Protein AF-A0A3D3PST4-F1 (afdb_monomer_lite)

Radius of gyration: 11.31 Å; chains: 1; bounding box: 28×27×26 Å

Structure (mmCIF, N/CA/C/O backbone):
data_AF-A0A3D3PST4-F1
#
_entry.id   AF-A0A3D3PST4-F1
#
loop_
_atom_site.group_PDB
_atom_site.id
_atom_site.type_symbol
_atom_site.label_atom_id
_atom_site.label_alt_id
_atom_site.label_comp_id
_atom_site.label_asym_id
_atom_site.label_entity_id
_atom_site.label_seq_id
_atom_site.pdbx_PDB_ins_code
_atom_site.Cartn_x
_atom_site.Cartn_y
_atom_site.Cartn_z
_atom_site.occupancy
_atom_site.B_iso_or_equiv
_atom_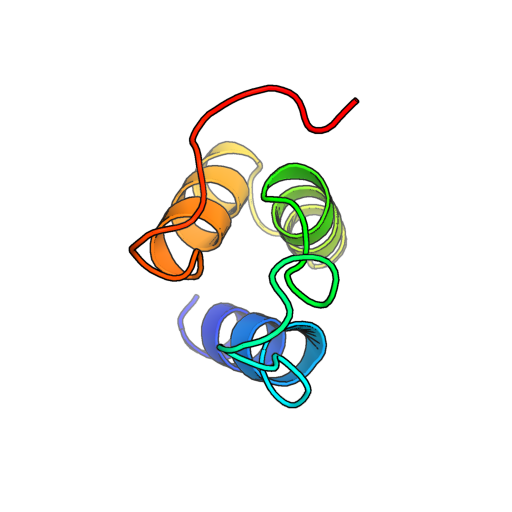site.auth_seq_id
_atom_site.auth_comp_id
_atom_site.auth_asym_id
_atom_site.auth_atom_id
_atom_site.pdbx_PDB_model_num
ATOM 1 N N . MET A 1 1 ? -5.705 -12.421 5.563 1.00 64.88 1 MET A N 1
ATOM 2 C CA . MET A 1 1 ? -4.325 -11.890 5.513 1.00 64.88 1 MET A CA 1
ATOM 3 C C . MET A 1 1 ? -3.619 -12.260 4.206 1.00 64.88 1 MET A C 1
ATOM 5 O O . MET A 1 1 ? -3.505 -11.400 3.347 1.00 64.88 1 MET A O 1
ATOM 9 N N . LEU A 1 2 ? -3.247 -13.531 3.991 1.00 76.19 2 LEU A N 1
ATOM 10 C CA . LEU A 1 2 ? -2.432 -13.974 2.840 1.00 76.19 2 LEU A CA 1
ATOM 11 C C . LEU A 1 2 ? -3.041 -13.664 1.459 1.00 76.19 2 LEU A C 1
ATOM 13 O O . LEU A 1 2 ? -2.322 -13.282 0.545 1.00 76.19 2 LEU A O 1
ATOM 17 N N . LYS A 1 3 ? -4.372 -13.736 1.319 1.00 82.75 3 LYS A N 1
ATOM 18 C CA . LYS A 1 3 ? -5.066 -13.366 0.071 1.00 82.75 3 LYS A CA 1
ATOM 19 C C . LYS A 1 3 ? -4.866 -11.891 -0.309 1.00 82.75 3 LYS A C 1
ATOM 21 O O . LYS A 1 3 ? -4.649 -11.599 -1.473 1.00 82.75 3 LYS A O 1
ATOM 26 N N . LYS A 1 4 ? -4.881 -10.979 0.674 1.00 79.38 4 LYS A N 1
ATOM 27 C CA . LYS A 1 4 ? -4.688 -9.535 0.446 1.00 79.38 4 LYS A CA 1
ATOM 28 C C . LYS A 1 4 ? -3.239 -9.221 0.046 1.00 79.38 4 LYS A C 1
ATOM 30 O O . LYS A 1 4 ? -3.019 -8.370 -0.805 1.00 79.38 4 LYS A O 1
ATOM 35 N N . LEU A 1 5 ? -2.269 -9.958 0.602 1.00 76.75 5 LEU A N 1
ATOM 36 C CA . LEU A 1 5 ? -0.858 -9.868 0.206 1.00 76.75 5 LEU A CA 1
ATOM 37 C C . LEU A 1 5 ? -0.666 -10.268 -1.262 1.00 76.75 5 LEU A C 1
ATOM 39 O O . LEU A 1 5 ? -0.037 -9.539 -2.019 1.00 76.75 5 LEU A O 1
ATOM 43 N N . ALA A 1 6 ? -1.237 -11.407 -1.665 1.00 81.12 6 ALA A N 1
ATOM 44 C CA . ALA A 1 6 ? -1.139 -11.898 -3.037 1.00 81.12 6 ALA A CA 1
ATOM 45 C C . ALA A 1 6 ? -1.795 -10.938 -4.044 1.00 81.12 6 ALA A C 1
ATOM 47 O O . ALA A 1 6 ? -1.257 -10.729 -5.128 1.00 81.12 6 ALA A O 1
ATOM 48 N N . SER A 1 7 ? -2.921 -10.315 -3.676 1.00 83.00 7 SER A N 1
ATOM 49 C CA . SER A 1 7 ? -3.543 -9.267 -4.491 1.00 83.00 7 SER A CA 1
ATOM 50 C C . SER A 1 7 ? -2.645 -8.039 -4.631 1.00 83.00 7 SER A C 1
ATOM 52 O O . SER A 1 7 ? -2.461 -7.573 -5.746 1.00 83.00 7 SER A O 1
ATOM 54 N N . ALA A 1 8 ? -2.034 -7.556 -3.544 1.00 79.38 8 ALA A N 1
ATOM 55 C CA . ALA A 1 8 ? -1.106 -6.424 -3.604 1.00 79.38 8 ALA A CA 1
ATOM 56 C C . ALA A 1 8 ? 0.144 -6.737 -4.446 1.00 79.38 8 ALA A C 1
ATOM 58 O O . ALA A 1 8 ? 0.582 -5.900 -5.229 1.00 79.38 8 ALA A O 1
ATOM 59 N N . ALA A 1 9 ? 0.688 -7.953 -4.333 1.00 80.06 9 ALA A N 1
ATOM 60 C CA . ALA A 1 9 ? 1.788 -8.408 -5.180 1.00 80.06 9 ALA A CA 1
ATOM 61 C C . ALA A 1 9 ? 1.386 -8.399 -6.662 1.00 80.06 9 ALA A C 1
ATOM 63 O O . ALA A 1 9 ? 2.119 -7.906 -7.509 1.00 80.06 9 ALA A O 1
ATOM 64 N N . ARG A 1 10 ? 0.196 -8.904 -6.993 1.00 81.44 10 ARG A N 1
ATOM 65 C CA . ARG A 1 10 ? -0.263 -8.948 -8.382 1.00 81.44 10 ARG A CA 1
ATOM 66 C C . ARG A 1 10 ? -0.598 -7.566 -8.939 1.00 81.44 10 ARG A C 1
ATOM 68 O O . ARG A 1 10 ? -0.265 -7.301 -10.083 1.00 81.44 10 ARG A O 1
ATOM 75 N N . GLU A 1 11 ? -1.233 -6.705 -8.159 1.00 80.06 11 GLU A N 1
ATOM 76 C CA . GLU A 1 11 ? -1.615 -5.361 -8.602 1.00 80.06 11 GLU A CA 1
ATOM 77 C C . GLU A 1 11 ? -0.382 -4.499 -8.884 1.00 80.06 11 GLU A C 1
ATOM 79 O O . GLU A 1 11 ? -0.292 -3.862 -9.927 1.00 80.06 11 GLU A O 1
ATOM 84 N N . TRP A 1 12 ? 0.594 -4.525 -7.974 1.00 79.31 12 TRP A N 1
ATOM 85 C CA . TRP A 1 12 ? 1.697 -3.569 -8.000 1.00 79.31 12 TRP A CA 1
ATOM 86 C C . TRP A 1 12 ? 3.018 -4.125 -8.532 1.00 79.31 12 TRP A C 1
ATOM 88 O O . TRP A 1 12 ? 3.872 -3.355 -8.955 1.00 79.31 12 TRP A O 1
ATOM 98 N N . TRP A 1 13 ? 3.202 -5.446 -8.506 1.00 75.56 13 TRP A N 1
ATOM 99 C CA . TRP A 1 13 ? 4.459 -6.096 -8.890 1.00 75.56 13 TRP A CA 1
ATOM 100 C C . TRP A 1 13 ? 4.322 -7.018 -10.105 1.00 75.56 13 TRP A C 1
ATOM 102 O O . TRP A 1 13 ? 5.308 -7.620 -10.515 1.00 75.56 13 TRP A O 1
ATOM 112 N N . SER A 1 14 ? 3.138 -7.122 -10.727 1.00 76.75 14 SER A N 1
ATOM 113 C CA . SER A 1 14 ? 2.995 -7.872 -11.989 1.00 76.75 14 SER A CA 1
ATOM 114 C C . SER A 1 14 ? 3.654 -7.185 -13.185 1.00 76.75 14 SER A C 1
ATOM 116 O O . SER A 1 14 ? 4.041 -7.866 -14.130 1.00 76.75 14 SER A O 1
ATOM 118 N N . THR A 1 15 ? 3.791 -5.859 -13.138 1.00 69.56 15 THR A N 1
ATOM 119 C CA . THR A 1 15 ? 4.411 -5.025 -14.180 1.00 69.56 15 THR A CA 1
ATOM 120 C C . THR A 1 15 ? 5.738 -4.417 -13.733 1.00 69.56 15 THR A C 1
ATOM 122 O O . THR A 1 15 ? 6.241 -3.516 -14.396 1.00 69.56 15 THR A O 1
ATOM 125 N N . TYR A 1 16 ? 6.275 -4.851 -12.588 1.00 70.44 16 TYR A N 1
ATOM 126 C CA . TYR A 1 16 ? 7.553 -4.353 -12.093 1.00 70.44 16 TYR A CA 1
ATOM 127 C C . TYR A 1 16 ? 8.677 -4.798 -13.027 1.00 70.44 16 TYR A C 1
ATOM 129 O O . TYR A 1 16 ? 8.868 -5.996 -13.246 1.00 70.44 16 TYR A O 1
ATOM 137 N N . ASP A 1 17 ? 9.418 -3.823 -13.542 1.00 67.81 17 ASP A N 1
ATOM 138 C CA . ASP A 1 17 ? 10.638 -4.058 -14.295 1.00 67.81 17 ASP A CA 1
ATOM 139 C C . ASP A 1 17 ? 11.839 -3.951 -13.336 1.00 67.81 17 ASP A C 1
ATOM 141 O O . ASP A 1 17 ? 12.075 -2.879 -12.770 1.00 67.81 17 ASP A O 1
ATOM 145 N N . PRO A 1 18 ? 12.606 -5.036 -13.116 1.00 69.81 18 PRO A N 1
ATOM 146 C CA . PRO A 1 18 ? 13.790 -4.998 -12.263 1.00 69.81 18 PRO A CA 1
ATOM 147 C C . PRO A 1 18 ? 14.901 -4.077 -12.790 1.00 69.81 18 PRO A C 1
ATOM 149 O O . PRO A 1 18 ? 15.781 -3.711 -12.007 1.00 69.81 18 PRO A O 1
ATOM 152 N N . GLU A 1 19 ? 14.875 -3.694 -14.070 1.00 66.31 19 GLU A N 1
ATOM 153 C CA . GLU A 1 19 ? 15.828 -2.755 -14.672 1.00 66.31 19 GLU A CA 1
ATOM 154 C C . GLU A 1 19 ? 15.357 -1.290 -14.585 1.00 66.31 19 GLU A C 1
ATOM 156 O O . GLU A 1 19 ? 16.186 -0.379 -14.650 1.00 66.31 19 GLU A O 1
ATOM 161 N N . ASP A 1 20 ? 14.061 -1.044 -14.344 1.00 67.56 20 ASP A N 1
ATOM 162 C CA . ASP A 1 20 ? 13.492 0.295 -14.149 1.00 67.56 20 ASP A CA 1
ATOM 163 C C . ASP A 1 20 ? 12.845 0.448 -12.764 1.00 67.56 20 ASP A C 1
ATOM 165 O O . ASP A 1 20 ? 11.649 0.231 -12.540 1.00 67.56 20 ASP A O 1
ATOM 169 N N . ALA A 1 21 ? 13.646 0.940 -11.818 1.00 65.69 21 ALA A N 1
ATOM 170 C CA . ALA A 1 21 ? 13.223 1.202 -10.448 1.00 65.69 21 ALA A CA 1
ATOM 171 C C . ALA A 1 21 ? 12.116 2.270 -10.311 1.00 65.69 21 ALA A C 1
ATOM 173 O O . ALA A 1 21 ? 11.620 2.460 -9.197 1.00 65.69 21 ALA A O 1
ATOM 174 N N . THR A 1 22 ? 11.734 2.994 -11.369 1.00 67.19 22 THR A N 1
ATOM 175 C CA . THR A 1 22 ? 10.600 3.939 -11.339 1.00 67.19 22 THR A CA 1
ATOM 176 C C . THR A 1 22 ? 9.252 3.242 -11.519 1.00 67.19 22 THR A C 1
ATOM 178 O O . THR A 1 22 ? 8.234 3.770 -11.074 1.00 67.19 22 THR A O 1
ATOM 181 N N . THR A 1 23 ? 9.253 2.022 -12.065 1.00 72.44 23 THR A N 1
ATOM 182 C CA . THR A 1 23 ? 8.061 1.161 -12.148 1.00 72.44 23 THR A CA 1
ATOM 183 C C . THR A 1 23 ? 7.682 0.556 -10.795 1.00 72.44 23 THR A 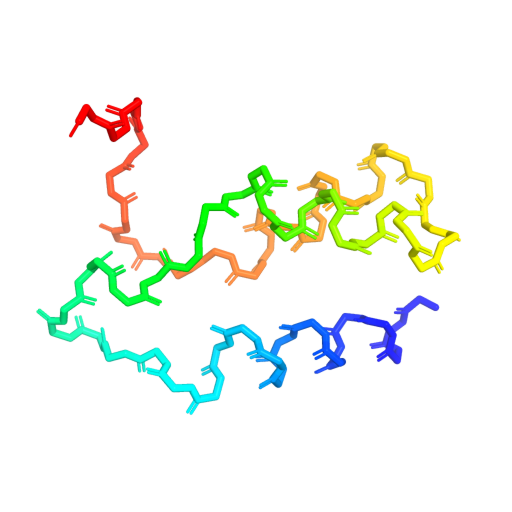C 1
ATOM 185 O O . THR A 1 23 ? 6.556 0.094 -10.614 1.00 72.44 23 THR A O 1
ATOM 188 N N . ALA A 1 24 ? 8.600 0.582 -9.820 1.00 75.12 24 ALA A N 1
ATOM 189 C CA . ALA A 1 24 ? 8.338 0.095 -8.475 1.00 75.12 24 ALA A CA 1
ATOM 190 C C . ALA A 1 24 ? 7.409 1.050 -7.705 1.00 75.12 24 ALA A C 1
ATOM 192 O O . ALA A 1 24 ? 7.750 2.229 -7.535 1.00 75.12 24 ALA A O 1
ATOM 193 N N . PRO A 1 25 ? 6.307 0.549 -7.121 1.00 78.38 25 PRO A N 1
ATOM 194 C CA . PRO A 1 25 ? 5.463 1.344 -6.235 1.00 78.38 25 PRO A CA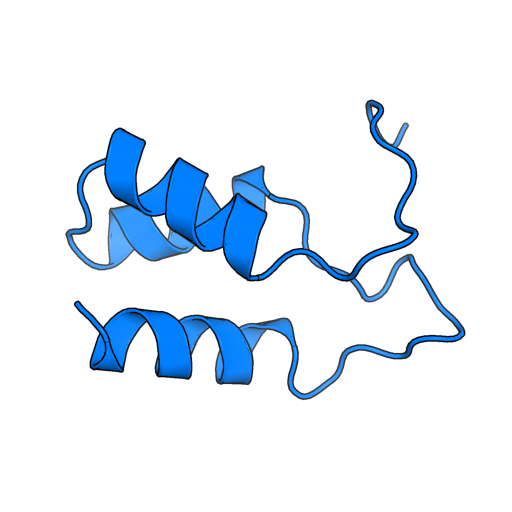 1
ATOM 195 C C . PRO A 1 25 ? 6.246 1.803 -4.994 1.00 78.38 25 PRO A C 1
ATOM 197 O O . PRO A 1 25 ? 7.192 1.148 -4.535 1.00 78.38 25 PRO A O 1
ATOM 200 N N . THR A 1 26 ? 5.839 2.921 -4.394 1.00 80.25 26 THR A N 1
ATOM 201 C CA . THR A 1 26 ? 6.360 3.307 -3.076 1.00 80.25 26 THR A CA 1
ATOM 202 C C . THR A 1 26 ? 5.687 2.498 -1.971 1.00 80.25 26 THR A C 1
ATOM 204 O O . THR A 1 26 ? 4.538 2.068 -2.091 1.00 80.25 26 THR A O 1
ATOM 207 N N . SER A 1 27 ? 6.387 2.314 -0.848 1.00 79.88 27 SER A N 1
ATOM 208 C CA . SER A 1 27 ? 5.808 1.652 0.325 1.00 79.88 27 SER A CA 1
ATOM 209 C C . SER A 1 27 ? 4.537 2.357 0.814 1.00 79.88 27 SER A C 1
ATOM 211 O O . SER A 1 27 ? 3.597 1.677 1.211 1.00 79.88 27 SER A O 1
ATOM 213 N N . ASP A 1 28 ? 4.468 3.688 0.702 1.00 82.94 28 ASP A N 1
ATOM 214 C CA . ASP A 1 28 ? 3.284 4.471 1.073 1.00 82.94 28 ASP A CA 1
ATOM 215 C C . ASP A 1 28 ? 2.094 4.198 0.143 1.00 82.94 28 ASP A C 1
ATOM 217 O O . ASP A 1 28 ? 0.966 4.067 0.611 1.00 82.94 28 ASP A O 1
ATOM 221 N N . GLN A 1 29 ? 2.323 4.051 -1.168 1.00 84.94 29 GLN A N 1
ATOM 222 C CA . GLN A 1 29 ? 1.263 3.702 -2.124 1.00 84.94 29 GLN A CA 1
ATOM 223 C C . GLN A 1 29 ? 0.666 2.325 -1.819 1.00 84.94 29 GLN A C 1
ATOM 225 O O . GLN A 1 29 ? -0.557 2.179 -1.759 1.0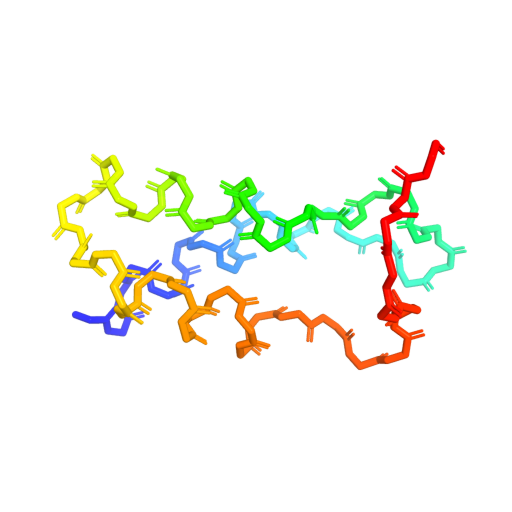0 84.94 29 GLN A O 1
ATOM 230 N N . VAL A 1 30 ? 1.521 1.329 -1.564 1.00 84.12 30 VAL A N 1
ATOM 231 C CA . VAL A 1 30 ? 1.078 -0.033 -1.230 1.00 84.12 30 VAL A CA 1
ATOM 232 C C . VAL A 1 30 ? 0.375 -0.064 0.130 1.00 84.12 30 VAL A C 1
ATOM 234 O O . VAL A 1 30 ? -0.667 -0.708 0.262 1.00 84.12 30 VAL A O 1
ATOM 237 N N . ALA A 1 31 ? 0.897 0.651 1.133 1.00 86.81 31 ALA A N 1
ATOM 238 C CA . ALA A 1 31 ? 0.292 0.725 2.461 1.00 86.81 31 ALA A CA 1
ATOM 239 C C . ALA A 1 31 ? -1.087 1.403 2.421 1.00 86.81 31 ALA A C 1
ATOM 241 O O . ALA A 1 31 ? -2.055 0.825 2.911 1.00 86.81 31 ALA A O 1
ATOM 242 N N . ASN A 1 32 ? -1.213 2.552 1.751 1.00 88.19 32 ASN A N 1
ATOM 243 C CA . ASN A 1 32 ? -2.490 3.257 1.591 1.00 88.19 32 ASN A CA 1
ATOM 244 C C . ASN A 1 32 ? -3.533 2.399 0.858 1.00 88.19 32 ASN A C 1
ATOM 246 O O . ASN A 1 32 ? -4.705 2.371 1.238 1.00 88.19 32 ASN A O 1
ATOM 250 N N . TRP A 1 33 ? -3.116 1.656 -0.173 1.00 88.62 33 TRP A N 1
ATOM 251 C CA . TRP A 1 33 ? -4.007 0.727 -0.864 1.00 88.62 33 TRP A CA 1
ATOM 252 C C . TRP A 1 33 ? -4.468 -0.405 0.061 1.00 88.62 33 TRP A C 1
ATOM 254 O O . TRP A 1 33 ? -5.658 -0.711 0.110 1.00 88.62 33 TRP A O 1
ATOM 264 N N . LEU A 1 34 ? -3.565 -0.993 0.848 1.00 86.38 34 LEU A N 1
ATOM 265 C CA . LEU A 1 34 ? -3.914 -2.034 1.817 1.00 86.38 34 LEU A CA 1
ATOM 266 C C . LEU A 1 34 ? -4.854 -1.513 2.914 1.00 86.38 34 LEU A C 1
ATOM 268 O O . LEU A 1 34 ? -5.798 -2.216 3.274 1.00 86.38 34 LEU A O 1
ATOM 272 N N . GLU A 1 35 ? -4.656 -0.286 3.395 1.00 90.94 35 GLU A N 1
ATOM 273 C CA . GLU A 1 35 ? -5.576 0.373 4.330 1.00 90.94 35 GLU A CA 1
ATOM 274 C C . GLU A 1 35 ? -6.979 0.533 3.727 1.00 90.94 35 GLU A C 1
ATOM 276 O O . GLU A 1 35 ? -7.965 0.204 4.387 1.00 90.94 35 GLU A O 1
ATOM 281 N N . SER A 1 36 ? -7.084 0.910 2.443 1.00 88.75 36 SER A N 1
ATOM 282 C CA . SER A 1 36 ? -8.374 0.967 1.726 1.00 88.75 36 SER A CA 1
ATOM 283 C C . SER A 1 36 ? -9.075 -0.394 1.623 1.00 88.75 36 SER A C 1
ATOM 285 O O . SER A 1 36 ? -10.293 -0.467 1.488 1.00 88.75 36 SER A O 1
ATOM 287 N N . GLN A 1 37 ? -8.307 -1.482 1.715 1.00 87.44 37 GLN A N 1
ATOM 288 C CA . GLN A 1 37 ? -8.800 -2.855 1.733 1.00 87.44 37 GLN A CA 1
ATOM 289 C C . GLN A 1 37 ? -9.093 -3.350 3.154 1.00 87.44 37 GLN A C 1
ATOM 291 O O . GLN A 1 37 ? -9.168 -4.564 3.359 1.00 87.44 37 GLN A O 1
ATOM 296 N N . ASP A 1 38 ? -9.244 -2.462 4.139 1.00 89.81 38 ASP A N 1
ATOM 297 C CA . ASP A 1 38 ? -9.575 -2.802 5.528 1.00 89.81 38 ASP A C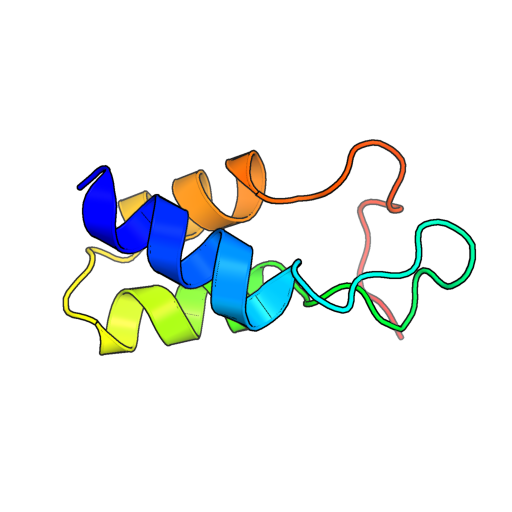A 1
ATOM 298 C C . ASP A 1 38 ? -8.458 -3.634 6.198 1.00 89.81 38 ASP A C 1
ATOM 300 O O . ASP A 1 38 ? -8.670 -4.680 6.826 1.00 89.81 38 ASP A O 1
ATOM 304 N N . VAL A 1 39 ? -7.205 -3.246 5.940 1.00 88.31 39 VAL A N 1
ATOM 305 C CA . VAL A 1 39 ? -6.014 -3.755 6.632 1.00 88.31 39 VAL A CA 1
ATOM 306 C C . VAL A 1 39 ? -5.562 -2.698 7.628 1.00 88.31 39 VAL A C 1
ATOM 308 O O . VAL A 1 39 ? -5.432 -1.530 7.285 1.00 88.31 39 VAL A O 1
ATOM 311 N N . ALA A 1 40 ? -5.287 -3.103 8.868 1.00 91.31 40 ALA A N 1
ATOM 312 C CA . ALA A 1 40 ? -4.770 -2.182 9.872 1.00 91.31 40 ALA A CA 1
ATOM 313 C C . ALA A 1 40 ? -3.455 -1.543 9.399 1.00 91.31 40 ALA A C 1
ATOM 315 O O . ALA A 1 40 ? -2.555 -2.257 8.956 1.00 91.31 40 ALA A O 1
ATOM 316 N N . LYS A 1 41 ? -3.311 -0.227 9.577 1.00 88.12 41 LYS A N 1
ATOM 317 C CA . LYS A 1 41 ? -2.138 0.561 9.162 1.00 88.12 41 LYS A CA 1
ATOM 318 C C . LYS A 1 41 ? -0.796 -0.116 9.441 1.00 88.12 41 LYS A C 1
ATOM 320 O O . LYS A 1 41 ? 0.008 -0.326 8.541 1.00 88.12 41 LYS A O 1
ATOM 325 N N . ARG A 1 42 ? -0.577 -0.568 10.681 1.00 87.38 42 ARG A N 1
ATOM 326 C CA . ARG A 1 42 ? 0.685 -1.225 11.055 1.00 87.38 42 ARG A CA 1
ATOM 327 C C . ARG A 1 42 ? 0.951 -2.511 10.266 1.00 87.38 42 ARG A C 1
ATOM 329 O O . ARG A 1 42 ? 2.094 -2.834 9.963 1.00 87.38 42 ARG A O 1
ATOM 336 N N . VAL A 1 43 ? -0.104 -3.253 9.947 1.00 85.62 43 VAL A N 1
ATOM 337 C CA . VAL A 1 43 ? -0.023 -4.466 9.130 1.00 85.62 43 VAL A CA 1
ATOM 338 C C . VAL A 1 43 ? 0.235 -4.106 7.667 1.00 85.62 43 VAL A C 1
ATOM 340 O O . VAL A 1 43 ? 1.065 -4.750 7.033 1.00 85.62 43 VAL A O 1
ATOM 343 N N . ALA A 1 44 ? -0.422 -3.067 7.150 1.00 87.00 44 ALA A N 1
ATOM 344 C CA . ALA A 1 44 ? -0.221 -2.562 5.797 1.00 87.00 44 ALA A CA 1
ATOM 345 C C . ALA A 1 44 ? 1.229 -2.104 5.562 1.00 87.00 44 ALA A C 1
ATOM 347 O O . ALA A 1 44 ? 1.835 -2.494 4.567 1.00 87.00 44 ALA A O 1
ATOM 348 N N . GLU A 1 45 ? 1.820 -1.378 6.516 1.00 85.75 45 GLU A N 1
ATOM 349 C CA . GLU A 1 45 ? 3.234 -0.974 6.494 1.00 85.75 45 GLU A CA 1
ATOM 350 C C . GLU A 1 45 ? 4.179 -2.182 6.415 1.00 85.75 45 GLU A C 1
ATOM 352 O O . GLU A 1 45 ? 5.079 -2.220 5.578 1.00 85.75 45 GLU A O 1
ATOM 357 N N . VAL A 1 46 ? 3.965 -3.194 7.264 1.00 85.75 46 VAL A N 1
ATOM 358 C CA . VAL A 1 46 ? 4.790 -4.413 7.274 1.00 85.75 46 VAL A CA 1
ATOM 359 C C . VAL A 1 46 ? 4.631 -5.185 5.964 1.00 85.75 46 VAL A C 1
ATOM 361 O O . VAL A 1 46 ? 5.618 -5.638 5.393 1.00 85.75 46 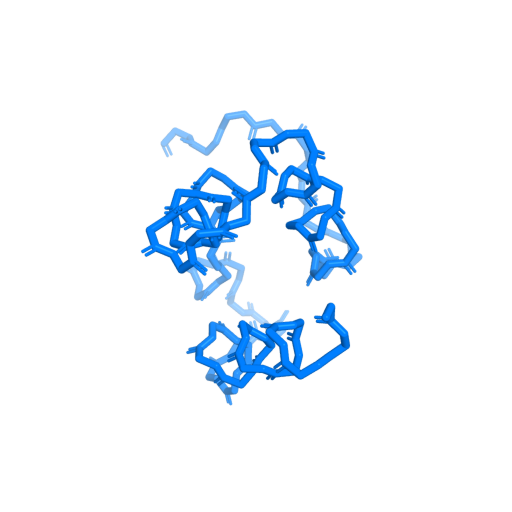VAL A O 1
ATOM 364 N N . MET A 1 47 ? 3.410 -5.301 5.440 1.00 83.00 47 MET A N 1
ATOM 365 C CA . MET A 1 47 ? 3.152 -5.941 4.146 1.00 83.00 47 MET A CA 1
ATOM 366 C C . MET A 1 47 ? 3.825 -5.188 2.991 1.00 83.00 47 MET A C 1
ATOM 368 O O . MET A 1 47 ? 4.402 -5.825 2.114 1.00 83.00 47 MET A O 1
ATOM 372 N N . ALA A 1 48 ? 3.805 -3.855 3.003 1.00 83.69 48 ALA A N 1
ATOM 373 C CA . ALA A 1 48 ? 4.483 -3.027 2.009 1.00 83.69 48 ALA A CA 1
ATOM 374 C C . ALA A 1 48 ? 6.014 -3.154 2.082 1.00 83.69 48 ALA A C 1
ATOM 376 O O . ALA A 1 48 ? 6.681 -3.098 1.052 1.00 83.69 48 ALA A O 1
ATOM 377 N N . GLN A 1 49 ? 6.574 -3.356 3.279 1.00 82.31 49 GLN A N 1
ATOM 378 C CA . GLN A 1 49 ? 7.998 -3.653 3.456 1.00 82.31 49 GLN A CA 1
ATOM 379 C C . GLN A 1 49 ? 8.364 -5.057 2.965 1.00 82.31 49 GLN A C 1
ATOM 381 O O . GLN A 1 49 ? 9.392 -5.204 2.320 1.00 82.31 49 GLN A O 1
ATOM 386 N N . ILE A 1 50 ? 7.521 -6.066 3.217 1.00 81.25 50 ILE A N 1
ATOM 387 C CA . ILE A 1 50 ? 7.729 -7.443 2.732 1.00 81.25 50 ILE A CA 1
ATOM 388 C C . ILE A 1 50 ? 7.671 -7.511 1.201 1.00 81.25 50 ILE A C 1
ATOM 390 O O . ILE A 1 50 ? 8.414 -8.270 0.591 1.00 81.25 50 ILE A O 1
ATOM 394 N N . LEU A 1 51 ? 6.769 -6.747 0.580 1.00 77.00 51 LEU A N 1
ATOM 395 C CA . LEU A 1 51 ? 6.602 -6.725 -0.876 1.00 77.00 51 LEU A CA 1
ATOM 396 C C . LEU A 1 51 ? 7.677 -5.910 -1.600 1.00 77.00 51 LEU A C 1
ATOM 398 O O . LEU A 1 51 ? 7.795 -6.022 -2.814 1.00 77.00 51 LEU A O 1
ATOM 402 N N . ARG A 1 52 ? 8.435 -5.075 -0.887 1.00 74.38 52 ARG A N 1
ATOM 403 C CA . ARG A 1 52 ? 9.463 -4.220 -1.477 1.00 74.38 52 ARG A CA 1
ATOM 404 C C . ARG A 1 52 ? 10.586 -5.079 -2.065 1.00 74.38 52 ARG A C 1
ATOM 406 O O . ARG A 1 52 ? 11.219 -5.829 -1.336 1.00 74.38 52 ARG A O 1
ATOM 413 N N . ALA A 1 53 ? 10.872 -4.908 -3.357 1.00 66.50 53 ALA A N 1
ATOM 414 C CA . ALA A 1 53 ? 12.034 -5.525 -3.988 1.00 66.50 53 ALA A CA 1
ATOM 415 C C . ALA A 1 53 ? 13.342 -5.130 -3.283 1.00 66.50 53 ALA A C 1
ATOM 417 O O . ALA A 1 53 ? 13.608 -3.946 -3.025 1.00 66.50 53 ALA A O 1
ATOM 418 N N . ASP A 1 54 ? 14.160 -6.144 -3.002 1.00 56.41 54 ASP A N 1
ATOM 419 C CA . ASP A 1 54 ? 15.507 -5.981 -2.469 1.00 56.41 54 ASP A CA 1
ATOM 420 C C . ASP A 1 54 ? 16.377 -5.213 -3.476 1.00 56.41 54 ASP A C 1
ATOM 422 O O . ASP A 1 54 ? 16.398 -5.521 -4.666 1.00 56.41 54 ASP A O 1
ATOM 426 N N . GLY A 1 55 ? 17.081 -4.180 -3.003 1.00 55.75 55 GLY A N 1
ATOM 427 C CA . GLY A 1 55 ? 17.967 -3.341 -3.826 1.00 55.75 55 GLY A CA 1
ATOM 428 C C . GLY A 1 55 ? 17.441 -1.938 -4.146 1.00 55.75 55 GLY A C 1
ATOM 429 O O . GLY A 1 55 ? 18.207 -1.090 -4.599 1.00 55.75 55 GLY A O 1
ATOM 430 N N . LEU A 1 56 ? 16.174 -1.631 -3.847 1.00 61.72 56 LEU A N 1
ATOM 431 C CA . LEU A 1 56 ? 15.665 -0.261 -3.965 1.00 61.72 56 LEU A CA 1
ATOM 432 C C . LEU A 1 56 ? 16.259 0.628 -2.864 1.00 61.72 56 LEU A C 1
ATOM 434 O O . LEU A 1 56 ? 16.098 0.321 -1.680 1.00 61.72 56 LEU A O 1
ATOM 438 N N . THR A 1 57 ? 16.874 1.758 -3.232 1.00 54.66 57 THR A N 1
ATOM 439 C CA . THR A 1 57 ? 17.413 2.745 -2.279 1.00 54.66 57 THR A CA 1
ATOM 440 C C . THR A 1 57 ? 16.371 3.122 -1.225 1.00 54.66 57 THR A C 1
ATOM 442 O O . THR A 1 57 ? 15.246 3.531 -1.523 1.00 54.66 57 THR A O 1
ATOM 445 N N . THR A 1 58 ? 16.726 2.974 0.048 1.00 55.97 58 THR A N 1
ATOM 446 C CA . THR A 1 58 ? 15.947 3.490 1.176 1.00 55.97 58 THR A CA 1
ATOM 447 C C . THR A 1 58 ? 16.209 4.986 1.312 1.00 55.97 58 THR A C 1
ATOM 449 O O . THR A 1 58 ? 17.254 5.392 1.808 1.00 55.97 58 THR A O 1
ATOM 452 N N . GLY A 1 59 ? 15.267 5.804 0.848 1.00 57.62 59 GLY A N 1
ATOM 453 C CA . GLY A 1 59 ? 15.311 7.260 0.964 1.00 57.62 59 GLY A CA 1
ATOM 454 C C . GLY A 1 59 ? 14.121 7.905 0.247 1.00 57.62 59 GLY A C 1
ATOM 455 O O . GLY A 1 59 ? 13.472 7.233 -0.559 1.00 57.62 59 GLY A O 1
ATOM 456 N N . PRO A 1 60 ? 13.799 9.177 0.537 1.00 50.16 60 PRO A N 1
ATOM 457 C CA . PRO A 1 60 ? 12.773 9.895 -0.206 1.00 50.16 60 PRO A CA 1
ATOM 458 C C . PRO A 1 60 ? 13.168 9.939 -1.686 1.00 50.16 60 PRO A C 1
ATOM 460 O O . PRO A 1 60 ? 14.209 10.493 -2.039 1.00 50.16 60 PRO A O 1
ATOM 463 N N . ARG A 1 61 ? 12.343 9.334 -2.547 1.00 57.66 61 ARG A N 1
ATOM 464 C CA . ARG A 1 61 ? 12.393 9.583 -3.990 1.00 57.66 61 ARG A CA 1
ATOM 465 C C . ARG A 1 61 ? 11.974 11.045 -4.181 1.00 57.66 61 ARG A C 1
ATOM 467 O O . ARG A 1 61 ? 10.840 11.383 -3.852 1.00 57.66 61 ARG A O 1
ATOM 474 N N . LYS A 1 62 ? 12.921 11.907 -4.561 1.00 50.50 62 LYS A N 1
ATOM 475 C CA . LYS A 1 62 ? 12.644 13.296 -4.954 1.00 50.50 62 LYS A CA 1
ATOM 476 C C . LYS A 1 62 ? 12.131 13.341 -6.381 1.00 50.50 62 LYS A C 1
ATOM 478 O O . LYS A 1 62 ? 12.664 12.557 -7.194 1.00 50.50 62 LYS A O 1
#

pLDDT: mean 76.35, std 11.02, range [50.16, 91.31]

Secondary structure (DSSP, 8-state):
-HHHHHHHHHHHHSS--TT-TTSSPPHHHHHHHHHHTT--HHHHHHHHHHHSPTT---S---

Foldseek 3Di:
DVVLLVVLCCVQVVPDDPVDPVSHDDLVVQLVVVVVVVDPSVRSSVSSVVSDDPPPDPDDPD

Sequence (62 aa):
MLKKLASAAREWWSTYDPEDATTAPTSDQVANWLESQDVAKRVAEVMAQILRADGLTTGPRK